Protein AF-A0AAP0BI34-F1 (afdb_monomer)

Organism: NCBI:txid2320716

Structure (mmCIF, N/CA/C/O backbone):
data_AF-A0AAP0BI34-F1
#
_entry.id   AF-A0AAP0BI34-F1
#
loop_
_atom_site.group_PDB
_atom_site.id
_atom_site.type_symbol
_atom_site.label_atom_id
_atom_site.label_alt_id
_atom_site.label_comp_id
_atom_site.label_asym_id
_atom_site.label_entity_id
_atom_site.label_seq_id
_atom_site.pdbx_PDB_ins_code
_atom_site.Cartn_x
_atom_site.Cartn_y
_atom_site.Cartn_z
_atom_site.occupancy
_atom_site.B_iso_or_equiv
_atom_site.auth_seq_id
_atom_site.auth_comp_id
_atom_site.auth_asym_id
_atom_site.auth_atom_id
_atom_site.pdbx_PDB_model_num
ATOM 1 N N . MET A 1 1 ? 0.316 0.999 31.348 1.00 74.69 1 MET A N 1
ATOM 2 C CA . MET A 1 1 ? -0.178 -0.191 30.609 1.00 74.69 1 MET A CA 1
ATOM 3 C C . MET A 1 1 ? -0.440 0.143 29.151 1.00 74.69 1 MET A C 1
ATOM 5 O O . MET A 1 1 ? -1.244 1.024 28.853 1.00 74.69 1 MET A O 1
ATOM 9 N N . ALA A 1 2 ? 0.226 -0.552 28.230 1.00 85.31 2 ALA A N 1
ATOM 10 C CA . ALA A 1 2 ? -0.091 -0.424 26.814 1.00 85.31 2 ALA A CA 1
ATOM 11 C C . ALA A 1 2 ? -1.519 -0.931 26.555 1.00 85.31 2 ALA A C 1
ATOM 13 O O . ALA A 1 2 ? -1.935 -1.967 27.070 1.00 85.31 2 ALA A O 1
ATOM 14 N N . LYS A 1 3 ? -2.296 -0.198 25.751 1.00 91.62 3 LYS A N 1
ATOM 15 C CA . LYS A 1 3 ? -3.656 -0.636 25.400 1.00 91.62 3 LYS A CA 1
ATOM 16 C C . LYS A 1 3 ? -3.585 -1.892 24.531 1.00 91.62 3 LYS A C 1
ATOM 18 O O . LYS A 1 3 ? -2.874 -1.882 23.522 1.00 91.62 3 LYS A O 1
ATOM 23 N N . SER A 1 4 ? -4.383 -2.901 24.878 1.00 93.50 4 SER A N 1
ATOM 24 C CA . SER A 1 4 ? -4.559 -4.130 24.094 1.00 93.50 4 SER A CA 1
ATOM 25 C C . SER A 1 4 ? -4.962 -3.842 22.645 1.00 93.50 4 SER A C 1
ATOM 27 O O . SER A 1 4 ? -5.649 -2.857 22.346 1.00 93.50 4 SER A O 1
ATOM 29 N N . MET A 1 5 ? -4.582 -4.746 21.741 1.00 87.69 5 MET A N 1
ATOM 30 C CA . MET A 1 5 ? -4.976 -4.719 20.332 1.00 87.69 5 MET A CA 1
ATOM 31 C C . MET A 1 5 ? -6.491 -4.688 20.125 1.00 87.69 5 MET A C 1
ATOM 33 O O . MET A 1 5 ? -6.961 -4.042 19.183 1.00 87.69 5 MET A O 1
ATOM 37 N N . ARG A 1 6 ? -7.246 -5.317 21.032 1.00 93.25 6 ARG A N 1
ATOM 38 C CA . ARG A 1 6 ? -8.716 -5.373 21.016 1.00 93.25 6 ARG A CA 1
ATOM 39 C C . ARG A 1 6 ? -9.387 -4.152 21.660 1.00 93.25 6 ARG A C 1
ATOM 41 O O . ARG A 1 6 ? -10.609 -4.061 21.669 1.00 93.25 6 ARG A O 1
ATOM 48 N N . SER A 1 7 ? -8.620 -3.180 22.164 1.00 96.38 7 SER A N 1
ATOM 49 C CA . SER A 1 7 ? -9.179 -1.955 22.744 1.00 96.38 7 SER A CA 1
ATOM 50 C C . SER A 1 7 ? -10.007 -1.178 21.715 1.00 96.38 7 SER A C 1
ATOM 52 O O . SER A 1 7 ? -9.513 -0.852 20.630 1.00 96.38 7 SER A O 1
ATOM 54 N N . LYS A 1 8 ? -11.240 -0.804 22.091 1.00 95.38 8 LYS A N 1
ATOM 55 C CA . LYS A 1 8 ? -12.169 -0.046 21.234 1.00 95.38 8 LYS A CA 1
ATOM 56 C C . LYS A 1 8 ? -11.525 1.223 20.665 1.00 95.38 8 LYS A C 1
ATOM 58 O O . LYS A 1 8 ? -11.611 1.461 19.465 1.00 95.38 8 LYS A O 1
ATOM 63 N N . ARG A 1 9 ? -10.802 1.991 21.491 1.00 94.25 9 ARG A N 1
ATOM 64 C CA . ARG A 1 9 ? -10.132 3.233 21.059 1.00 94.25 9 ARG A CA 1
ATOM 65 C C . ARG A 1 9 ? -9.085 2.981 19.973 1.00 94.25 9 ARG A C 1
ATOM 67 O O . ARG A 1 9 ? -9.065 3.687 18.973 1.00 94.25 9 ARG A O 1
ATOM 74 N N . LYS A 1 10 ? -8.223 1.971 20.150 1.00 94.00 10 LYS A N 1
ATOM 75 C CA . LYS A 1 10 ? -7.203 1.623 19.146 1.00 94.00 10 LYS A CA 1
ATOM 76 C C . LYS A 1 10 ? -7.842 1.077 17.867 1.00 94.00 10 LYS A C 1
ATOM 78 O O . LYS A 1 10 ? -7.357 1.395 16.788 1.00 94.00 10 LYS A O 1
ATOM 83 N N . LYS A 1 11 ? -8.926 0.298 17.973 1.00 95.38 11 LYS A N 1
ATOM 84 C CA . LYS A 1 11 ? -9.662 -0.213 16.807 1.00 95.38 11 LYS A CA 1
ATOM 85 C C . LYS A 1 11 ? -10.265 0.928 15.978 1.00 95.38 11 LYS A C 1
ATOM 87 O O . LYS A 1 11 ? -10.028 0.945 14.779 1.00 95.38 11 LYS A O 1
ATOM 92 N N . ARG A 1 12 ? -10.927 1.907 16.614 1.00 95.06 12 ARG A N 1
ATOM 93 C CA . ARG A 1 12 ? -11.456 3.107 15.929 1.00 95.06 12 ARG A CA 1
ATOM 94 C C . ARG A 1 12 ? -10.355 3.931 15.261 1.00 95.06 12 ARG A C 1
ATOM 96 O O . ARG A 1 12 ? -10.492 4.345 14.124 1.00 95.06 12 ARG A O 1
ATOM 103 N N . LEU A 1 13 ? -9.221 4.122 15.936 1.00 92.88 13 LEU A N 1
ATOM 104 C CA . LEU A 1 13 ? -8.097 4.851 15.346 1.00 92.88 13 LEU A CA 1
ATOM 105 C C . LEU A 1 13 ? -7.512 4.128 14.123 1.00 92.88 13 LEU A C 1
ATOM 107 O O . LEU A 1 13 ? -7.060 4.777 13.189 1.00 92.88 13 LEU A O 1
ATOM 111 N N . ARG A 1 14 ? -7.511 2.788 14.120 1.00 91.56 14 ARG A N 1
ATOM 112 C CA . ARG A 1 14 ? -7.091 2.007 12.950 1.00 91.56 14 ARG A CA 1
ATOM 113 C C . ARG A 1 14 ? -8.086 2.098 11.796 1.00 91.56 14 ARG A C 1
ATOM 115 O O . ARG A 1 14 ? -7.617 2.168 10.672 1.00 91.56 14 ARG A O 1
ATOM 122 N N . SER A 1 15 ? -9.399 2.093 12.045 1.00 91.31 15 SER A N 1
ATOM 123 C CA . SER A 1 15 ? -10.391 2.244 10.966 1.00 91.31 15 SER A CA 1
ATOM 124 C C . SER A 1 15 ? -10.314 3.630 10.334 1.00 91.31 15 SER A C 1
ATOM 126 O O . SER A 1 15 ? -10.102 3.712 9.136 1.00 91.31 15 SER A O 1
ATOM 128 N N . LEU A 1 16 ? -10.297 4.694 11.145 1.00 91.44 16 LEU A N 1
ATOM 129 C CA . LEU A 1 16 ? -10.132 6.068 10.654 1.00 91.44 16 LEU A CA 1
ATOM 130 C C . LEU A 1 16 ? -8.840 6.238 9.848 1.00 91.44 16 LEU A C 1
ATOM 132 O O . LEU A 1 16 ? -8.825 6.875 8.804 1.00 91.44 16 LEU A O 1
ATOM 136 N N . ARG A 1 17 ? -7.736 5.639 10.313 1.00 88.38 17 ARG A N 1
ATOM 137 C CA . ARG A 1 17 ? -6.487 5.638 9.545 1.00 88.38 17 ARG A CA 1
ATOM 138 C C . ARG A 1 17 ? -6.624 4.886 8.231 1.00 88.38 17 ARG A C 1
ATOM 140 O O . ARG A 1 17 ? -6.065 5.363 7.266 1.00 88.38 17 ARG A O 1
ATOM 147 N N . ARG A 1 18 ? -7.325 3.750 8.179 1.00 86.62 18 ARG A N 1
ATOM 148 C CA . ARG A 1 18 ? -7.569 3.034 6.917 1.00 86.62 18 ARG A CA 1
ATOM 149 C C . ARG A 1 18 ? -8.390 3.893 5.968 1.00 86.62 18 ARG A C 1
ATOM 151 O O . ARG A 1 18 ? -7.881 4.212 4.916 1.00 86.62 18 ARG A O 1
ATOM 158 N N . GLU A 1 19 ? -9.524 4.421 6.407 1.00 85.00 19 GLU A N 1
ATOM 159 C CA . GLU A 1 19 ? -10.392 5.285 5.591 1.00 85.00 19 GLU A CA 1
ATOM 160 C C . GLU A 1 19 ? -9.656 6.510 5.012 1.00 85.00 19 GLU A C 1
ATOM 162 O O . GLU A 1 19 ? -9.900 6.907 3.878 1.00 85.00 19 GLU A O 1
ATOM 167 N N . ILE A 1 20 ? -8.721 7.096 5.768 1.00 83.69 20 ILE A N 1
ATOM 168 C CA . ILE A 1 20 ? -7.917 8.244 5.318 1.00 83.69 20 ILE A CA 1
ATOM 169 C C . ILE A 1 20 ? -6.723 7.815 4.445 1.00 83.69 20 ILE A C 1
ATOM 171 O O . ILE A 1 20 ? -6.336 8.535 3.525 1.00 83.69 20 ILE A O 1
ATOM 175 N N . VAL A 1 21 ? -6.094 6.676 4.748 1.00 74.94 21 VAL A N 1
ATOM 176 C CA . VAL A 1 21 ? -4.808 6.257 4.160 1.00 74.94 21 VAL A CA 1
ATOM 177 C C . VAL A 1 21 ? -4.977 5.295 2.977 1.00 74.94 21 VAL A C 1
ATOM 179 O O . VAL A 1 21 ? -4.158 5.366 2.063 1.00 74.94 21 VAL A O 1
ATOM 182 N N . GLU A 1 22 ? -6.020 4.457 2.938 1.00 68.81 22 GLU A N 1
ATOM 183 C CA . GLU A 1 22 ? -6.375 3.580 1.799 1.00 68.81 22 GLU A CA 1
ATOM 184 C C . GLU A 1 22 ? -6.420 4.370 0.488 1.00 68.81 22 GLU A C 1
ATOM 186 O O . GLU A 1 22 ? -5.633 4.054 -0.404 1.00 68.81 22 GLU A O 1
ATOM 191 N N . PRO A 1 23 ? -7.162 5.494 0.384 1.00 71.56 23 PRO A N 1
ATOM 192 C CA . PRO A 1 23 ? -7.242 6.251 -0.866 1.00 71.56 23 PRO A CA 1
ATOM 193 C C . PRO A 1 23 ? -5.893 6.800 -1.350 1.00 71.56 23 PRO A C 1
ATOM 195 O O . PRO A 1 23 ? -5.734 7.123 -2.529 1.00 71.56 23 PRO A O 1
ATOM 198 N N . PHE A 1 24 ? -4.927 6.956 -0.442 1.00 63.16 24 PHE A N 1
ATOM 199 C CA . PHE A 1 24 ? -3.582 7.431 -0.754 1.00 63.16 24 PHE A CA 1
ATOM 200 C C . PHE A 1 24 ? -2.623 6.302 -1.137 1.00 63.16 24 P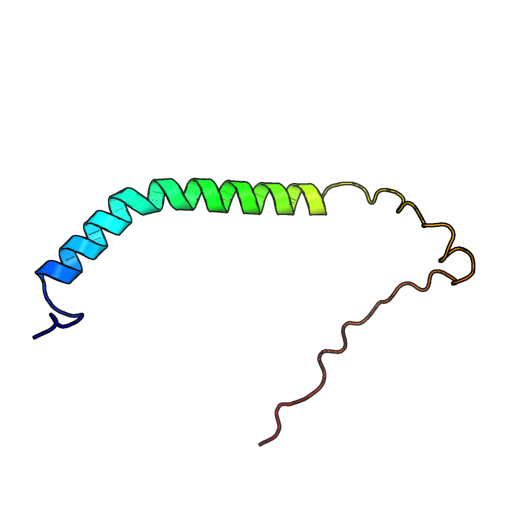HE A C 1
ATOM 202 O O . PHE A 1 24 ? -1.741 6.528 -1.967 1.00 63.16 24 PHE A O 1
ATOM 209 N N . TYR A 1 25 ? -2.758 5.115 -0.541 1.00 63.50 25 TYR A N 1
ATOM 210 C CA . TYR A 1 25 ? -1.908 3.968 -0.861 1.00 63.50 25 TYR A CA 1
ATOM 211 C C . TYR A 1 25 ? -2.383 3.227 -2.105 1.00 63.50 25 TYR A C 1
ATOM 213 O O . TYR A 1 25 ? -1.538 2.883 -2.925 1.00 63.50 25 TYR A O 1
ATOM 221 N N . ASP A 1 26 ? -3.691 3.106 -2.326 1.00 69.62 26 ASP A N 1
ATOM 222 C CA . ASP A 1 26 ? -4.235 2.440 -3.514 1.00 69.62 26 ASP A CA 1
ATOM 223 C C . ASP A 1 26 ? -3.770 3.130 -4.800 1.00 69.62 26 ASP A C 1
ATOM 225 O O . ASP A 1 26 ? -3.361 2.479 -5.756 1.00 69.62 26 ASP A O 1
ATOM 229 N N . LYS A 1 27 ? -3.705 4.466 -4.801 1.00 73.69 27 LYS A N 1
ATOM 230 C CA . LYS A 1 27 ? -3.191 5.243 -5.942 1.00 73.69 27 LYS A CA 1
ATOM 231 C C . LYS A 1 27 ? -1.694 5.041 -6.172 1.00 73.69 27 LYS A C 1
ATOM 233 O O . LYS A 1 27 ? -1.243 5.019 -7.314 1.00 73.69 27 LYS A O 1
ATOM 238 N N . LYS A 1 28 ? -0.911 4.914 -5.096 1.00 75.81 28 LYS A N 1
ATOM 239 C CA . LYS A 1 28 ? 0.541 4.694 -5.188 1.00 75.81 28 LYS A CA 1
ATOM 240 C C . LYS A 1 28 ? 0.860 3.285 -5.665 1.00 75.81 28 LYS A C 1
ATOM 242 O O . LYS A 1 28 ? 1.727 3.126 -6.516 1.00 75.81 28 LYS A O 1
ATOM 247 N N . GLU A 1 29 ? 0.175 2.286 -5.125 1.00 79.75 29 GLU A N 1
ATOM 248 C CA . GLU A 1 29 ? 0.355 0.896 -5.535 1.00 79.75 29 GLU A CA 1
ATOM 249 C C . GLU A 1 29 ? -0.151 0.681 -6.966 1.00 79.75 29 GLU A C 1
ATOM 251 O O . GLU A 1 29 ? 0.568 0.090 -7.765 1.00 79.75 29 GLU A O 1
ATOM 256 N N . ALA A 1 30 ? -1.283 1.278 -7.355 1.00 80.56 30 ALA A N 1
ATOM 257 C CA . ALA A 1 30 ? -1.751 1.255 -8.743 1.00 80.56 30 ALA A CA 1
ATOM 258 C C . ALA A 1 30 ? -0.727 1.859 -9.721 1.00 80.56 30 ALA A C 1
ATOM 260 O O . ALA A 1 30 ? -0.471 1.286 -10.776 1.00 80.56 30 ALA A O 1
ATOM 261 N N . ALA A 1 31 ? -0.085 2.977 -9.363 1.00 80.75 31 ALA A N 1
ATOM 262 C CA . ALA A 1 31 ? 0.953 3.579 -10.201 1.00 80.75 31 ALA A CA 1
ATOM 263 C C . ALA A 1 31 ? 2.200 2.684 -10.339 1.00 80.75 31 ALA A C 1
ATOM 265 O O . ALA A 1 31 ? 2.789 2.608 -11.417 1.00 80.75 31 ALA A O 1
ATOM 266 N N . LYS A 1 32 ? 2.602 1.987 -9.268 1.00 85.25 32 LYS A N 1
ATOM 267 C CA . LYS A 1 32 ? 3.721 1.032 -9.318 1.00 85.25 32 LYS A CA 1
ATOM 268 C C . LYS A 1 32 ? 3.395 -0.174 -10.193 1.00 85.25 32 LYS A C 1
ATOM 270 O O . LYS A 1 32 ? 4.237 -0.570 -10.993 1.00 85.25 32 LYS A O 1
ATOM 275 N N . LEU A 1 33 ? 2.194 -0.733 -10.047 1.00 85.25 33 LEU A N 1
ATOM 276 C CA . LEU A 1 33 ? 1.736 -1.866 -10.849 1.00 85.25 33 LEU A CA 1
ATOM 277 C C . LEU A 1 33 ? 1.666 -1.488 -12.334 1.00 85.25 33 LEU A C 1
ATOM 279 O O . LEU A 1 33 ? 2.244 -2.186 -13.159 1.00 85.25 33 LEU A O 1
ATOM 283 N N . ALA A 1 34 ? 1.104 -0.322 -12.664 1.00 85.38 34 ALA A N 1
ATOM 284 C CA . ALA A 1 34 ? 1.062 0.173 -14.041 1.00 85.38 34 ALA A CA 1
ATOM 285 C C . ALA A 1 34 ? 2.467 0.357 -14.648 1.00 85.38 34 ALA A C 1
ATOM 287 O O . ALA A 1 34 ? 2.702 0.007 -15.802 1.00 85.38 34 ALA A O 1
ATOM 288 N N . ALA A 1 35 ? 3.433 0.865 -13.876 1.00 85.31 35 ALA A N 1
ATOM 289 C CA . ALA A 1 35 ? 4.814 0.992 -14.343 1.00 85.31 35 ALA A CA 1
ATOM 290 C C . ALA A 1 35 ? 5.469 -0.374 -14.619 1.00 85.31 35 ALA A C 1
ATOM 292 O O . ALA A 1 35 ? 6.226 -0.509 -15.580 1.00 85.31 35 ALA A O 1
ATOM 293 N N . GLN A 1 36 ? 5.171 -1.387 -13.801 1.00 88.56 36 GLN A N 1
ATOM 294 C CA . GLN A 1 36 ? 5.660 -2.752 -14.009 1.00 88.56 36 GLN A CA 1
ATOM 295 C C . GLN A 1 36 ? 5.032 -3.395 -15.248 1.00 88.56 36 GLN A C 1
ATOM 297 O O . GLN A 1 36 ? 5.750 -3.983 -16.054 1.00 88.56 36 GLN A O 1
ATOM 302 N N . GLU A 1 37 ? 3.723 -3.238 -15.440 1.00 86.69 37 GLU A N 1
ATOM 303 C CA . GLU A 1 37 ? 3.017 -3.725 -16.630 1.00 86.69 37 GLU A CA 1
ATOM 304 C C . GLU A 1 37 ? 3.572 -3.090 -17.911 1.00 86.69 37 GLU A C 1
ATOM 306 O O . GLU A 1 37 ? 3.854 -3.794 -18.880 1.00 86.69 37 GLU A O 1
ATOM 311 N N . LEU A 1 38 ? 3.825 -1.778 -17.897 1.00 84.56 38 LEU A N 1
ATOM 312 C CA . LEU A 1 38 ? 4.446 -1.075 -19.021 1.00 84.56 38 LEU A CA 1
ATOM 313 C C . LEU A 1 38 ? 5.876 -1.554 -19.293 1.00 84.56 38 LEU A C 1
ATOM 315 O O . LEU A 1 38 ? 6.253 -1.703 -20.453 1.00 84.56 38 LEU A O 1
ATOM 319 N N . ALA A 1 39 ? 6.670 -1.821 -18.254 1.00 84.62 39 ALA A N 1
ATOM 320 C CA . ALA A 1 39 ? 8.025 -2.345 -18.417 1.00 84.62 39 ALA A CA 1
ATOM 321 C C . ALA A 1 39 ? 8.037 -3.763 -19.011 1.00 84.62 39 ALA A C 1
ATOM 323 O O . ALA A 1 39 ? 8.927 -4.084 -19.794 1.00 84.62 39 ALA A O 1
ATOM 324 N N . LEU A 1 40 ? 7.051 -4.598 -18.666 1.00 82.75 40 LEU A N 1
ATOM 325 C CA . LEU A 1 40 ? 6.891 -5.934 -19.245 1.00 82.75 40 LEU A CA 1
ATOM 326 C C . LEU A 1 40 ? 6.401 -5.885 -20.697 1.00 82.75 40 LEU A C 1
ATOM 328 O O . LEU A 1 40 ? 6.833 -6.697 -21.511 1.00 82.75 40 LEU A O 1
ATOM 3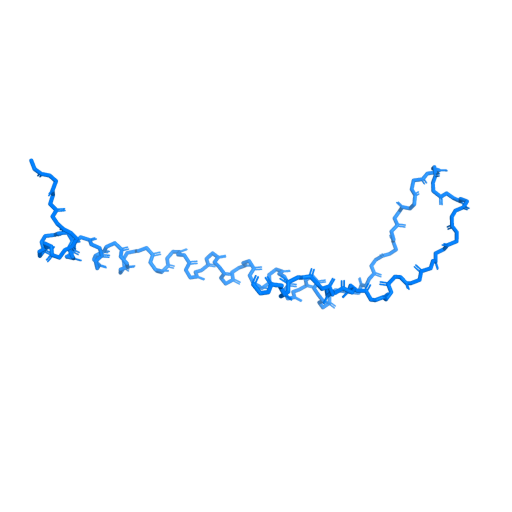32 N N . ALA A 1 41 ? 5.513 -4.942 -21.021 1.00 84.00 41 ALA A N 1
ATOM 333 C CA . ALA A 1 41 ? 5.014 -4.741 -22.379 1.00 84.00 41 ALA A CA 1
ATOM 334 C C . ALA A 1 41 ? 6.042 -4.066 -23.302 1.00 84.00 41 ALA A C 1
ATOM 336 O O . ALA A 1 41 ? 5.950 -4.189 -24.526 1.00 84.00 41 ALA A O 1
ATOM 337 N N . ALA A 1 42 ? 7.012 -3.340 -22.739 1.00 80.44 42 ALA A N 1
ATOM 338 C CA . ALA A 1 42 ? 8.023 -2.646 -23.516 1.00 80.44 42 ALA A CA 1
ATOM 339 C C . ALA A 1 42 ? 8.902 -3.637 -24.308 1.00 80.44 42 ALA A C 1
ATOM 341 O O . ALA A 1 42 ? 9.339 -4.663 -23.774 1.00 80.44 42 ALA A O 1
ATOM 342 N N . PRO A 1 43 ? 9.213 -3.334 -25.582 1.00 81.06 43 PRO A N 1
ATOM 343 C CA . PRO A 1 43 ? 10.107 -4.164 -26.375 1.00 81.06 43 PRO A CA 1
ATOM 344 C C . PRO A 1 43 ? 11.507 -4.175 -25.751 1.00 81.06 43 PRO A C 1
ATOM 346 O O . PRO A 1 43 ? 12.018 -3.141 -25.314 1.00 81.06 43 PRO A O 1
ATOM 349 N N . LYS A 1 44 ? 12.139 -5.353 -25.722 1.00 77.94 44 LYS A N 1
ATOM 350 C CA . LYS A 1 44 ? 13.477 -5.541 -25.144 1.00 77.94 44 LYS A CA 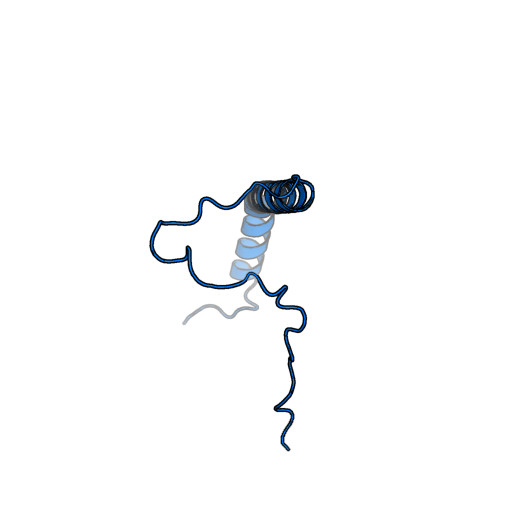1
ATOM 351 C C . LYS A 1 44 ? 14.480 -4.639 -25.862 1.00 77.94 44 LYS A C 1
ATOM 353 O O . LYS A 1 44 ? 14.769 -4.834 -27.041 1.00 77.94 44 LYS A O 1
ATOM 358 N N . LEU A 1 45 ? 15.003 -3.653 -25.140 1.00 73.62 45 LEU A N 1
ATOM 359 C CA . LEU A 1 45 ? 16.026 -2.756 -25.661 1.00 73.62 45 LEU A CA 1
ATOM 360 C C . LEU A 1 45 ? 17.389 -3.463 -25.675 1.00 73.62 45 LEU A C 1
ATOM 362 O O . LEU A 1 45 ? 17.685 -4.231 -24.754 1.00 73.62 45 LEU A O 1
ATOM 366 N N . PRO A 1 46 ? 18.237 -3.203 -26.686 1.00 75.75 46 PRO A N 1
ATOM 367 C CA . PRO A 1 46 ? 19.582 -3.757 -26.725 1.00 75.75 46 PRO A CA 1
ATOM 368 C C . PRO A 1 46 ? 20.382 -3.251 -25.521 1.00 75.75 46 PRO A C 1
ATOM 370 O O . PRO A 1 46 ? 20.526 -2.046 -25.299 1.00 75.75 46 PRO A O 1
ATOM 373 N N . VAL A 1 47 ? 20.897 -4.188 -24.728 1.00 78.56 47 VAL A N 1
ATOM 374 C CA . VAL A 1 47 ? 21.734 -3.885 -23.567 1.00 78.56 47 VAL A CA 1
ATOM 375 C C . VAL A 1 47 ? 23.060 -3.318 -24.069 1.00 78.56 47 VAL A C 1
ATOM 377 O O . VAL A 1 47 ? 23.739 -3.933 -24.890 1.00 78.56 47 VAL A O 1
ATOM 380 N N . ARG A 1 48 ? 23.450 -2.133 -23.579 1.00 77.38 48 ARG A N 1
ATOM 381 C CA . ARG A 1 48 ? 24.799 -1.605 -23.816 1.00 77.38 48 ARG A CA 1
ATOM 382 C C . ARG A 1 48 ? 25.801 -2.482 -23.077 1.00 77.38 48 ARG A C 1
ATOM 384 O O . ARG A 1 48 ? 25.963 -2.351 -21.866 1.00 77.38 48 ARG A O 1
ATOM 391 N N . VAL A 1 49 ? 26.471 -3.347 -23.826 1.00 76.19 49 VAL A N 1
ATOM 392 C CA . VAL A 1 49 ? 27.600 -4.137 -23.341 1.00 76.19 49 VAL A CA 1
ATOM 393 C C . VAL A 1 49 ? 28.728 -3.170 -22.981 1.00 76.19 49 VAL A C 1
ATOM 395 O O . VAL A 1 49 ? 29.149 -2.356 -23.810 1.00 76.19 49 VAL A O 1
ATOM 398 N N . ARG A 1 50 ? 29.195 -3.196 -21.729 1.00 74.19 50 ARG A N 1
ATOM 399 C CA . ARG A 1 50 ? 30.439 -2.503 -21.380 1.00 74.19 50 ARG A CA 1
ATOM 400 C C . ARG A 1 50 ? 31.573 -3.316 -21.998 1.00 74.19 50 ARG A C 1
ATOM 402 O O . ARG A 1 50 ? 31.502 -4.535 -22.056 1.00 74.19 50 ARG A O 1
ATOM 409 N N . LYS A 1 51 ? 32.628 -2.645 -22.462 1.00 67.62 51 LYS A N 1
ATOM 410 C CA . LYS A 1 51 ? 33.746 -3.254 -23.214 1.00 67.62 51 LYS A CA 1
ATOM 411 C C . LYS A 1 51 ? 34.433 -4.450 -22.518 1.00 67.62 51 LYS A C 1
ATOM 413 O O . LYS A 1 51 ? 35.215 -5.126 -23.168 1.00 67.62 51 LYS A O 1
ATOM 418 N N . ALA A 1 52 ? 34.160 -4.687 -21.234 1.00 61.06 52 ALA A N 1
ATOM 419 C CA . ALA A 1 52 ? 34.674 -5.815 -20.461 1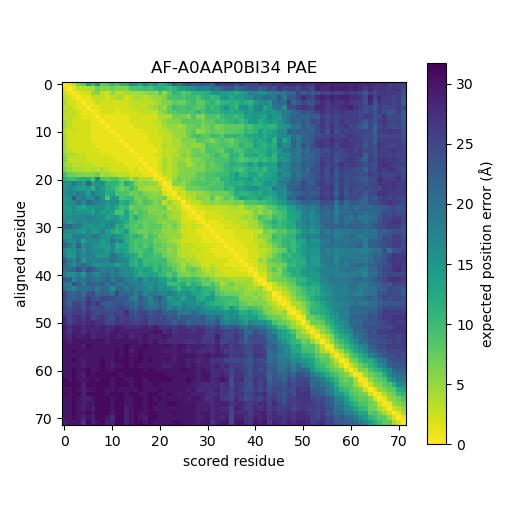.00 61.06 52 ALA A CA 1
ATOM 420 C C . ALA A 1 52 ? 33.932 -7.146 -20.711 1.00 61.06 52 ALA A C 1
ATOM 422 O O . ALA A 1 52 ? 34.503 -8.190 -20.426 1.00 61.06 52 ALA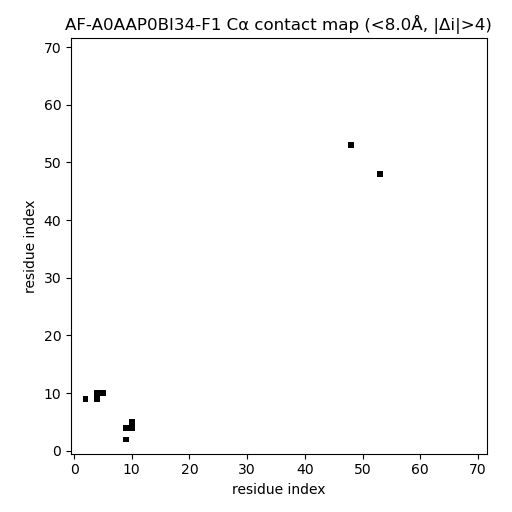 A O 1
ATOM 423 N N . ASP A 1 53 ? 32.713 -7.127 -21.267 1.00 56.12 53 ASP A N 1
ATOM 424 C CA . ASP A 1 53 ? 31.898 -8.339 -21.480 1.00 56.12 53 ASP A CA 1
ATOM 425 C C . ASP A 1 53 ? 31.879 -8.795 -22.955 1.00 56.12 53 ASP A C 1
ATOM 427 O O . ASP A 1 53 ? 31.069 -9.631 -23.348 1.00 56.12 53 ASP A O 1
ATOM 431 N N . ALA A 1 54 ? 32.753 -8.232 -23.799 1.00 55.84 54 ALA A N 1
ATOM 432 C CA . ALA A 1 54 ? 32.772 -8.482 -25.243 1.00 55.84 54 ALA A CA 1
ATOM 433 C C . ALA A 1 54 ? 33.232 -9.903 -25.646 1.00 55.84 54 ALA A C 1
ATOM 435 O O . ALA A 1 54 ? 33.095 -10.250 -26.815 1.00 55.84 54 ALA A O 1
ATOM 436 N N . ASP A 1 55 ? 33.711 -10.719 -24.699 1.00 54.25 55 ASP A N 1
ATOM 437 C CA . ASP A 1 55 ? 34.206 -12.085 -24.944 1.00 54.25 55 ASP A CA 1
ATOM 438 C C . ASP A 1 55 ? 33.336 -13.201 -24.323 1.00 54.25 55 ASP A C 1
ATOM 440 O O . ASP A 1 55 ? 33.735 -14.365 -24.322 1.00 54.25 55 ASP A O 1
ATOM 444 N N . ALA A 1 56 ? 32.139 -12.900 -23.805 1.00 51.41 56 ALA A N 1
ATOM 445 C CA . ALA A 1 56 ? 31.242 -13.929 -23.267 1.00 51.41 56 ALA A CA 1
ATOM 446 C C . ALA A 1 56 ? 30.090 -14.240 -24.249 1.00 51.41 56 ALA A C 1
ATOM 448 O O . ALA A 1 56 ? 29.293 -13.344 -24.543 1.00 51.41 56 ALA A O 1
ATOM 449 N N . PRO A 1 57 ? 29.952 -15.483 -24.761 1.00 48.00 57 PRO A N 1
ATOM 450 C CA . PRO A 1 57 ? 28.820 -15.844 -25.608 1.00 48.00 57 PRO A CA 1
ATOM 451 C C . PRO A 1 57 ? 27.512 -15.760 -24.811 1.00 48.00 57 PRO A C 1
ATOM 453 O O . PRO A 1 57 ? 27.389 -16.294 -23.708 1.00 48.00 57 PRO A O 1
ATOM 456 N N . ALA A 1 58 ? 26.536 -15.054 -25.381 1.00 55.69 58 ALA A N 1
ATOM 457 C CA . ALA A 1 58 ? 25.209 -14.868 -24.817 1.00 55.69 58 ALA A CA 1
ATOM 458 C C . ALA A 1 58 ? 24.404 -16.180 -24.861 1.00 55.69 58 ALA A C 1
ATOM 460 O O . ALA A 1 58 ? 23.720 -16.471 -25.839 1.00 55.69 58 ALA A O 1
ATOM 461 N N . GLU A 1 59 ? 24.478 -16.956 -23.784 1.00 49.94 59 GLU A N 1
ATOM 462 C CA . GLU A 1 59 ? 23.583 -18.084 -23.511 1.00 49.94 59 GLU A CA 1
ATOM 463 C C . GLU A 1 59 ? 22.251 -17.571 -22.919 1.00 49.94 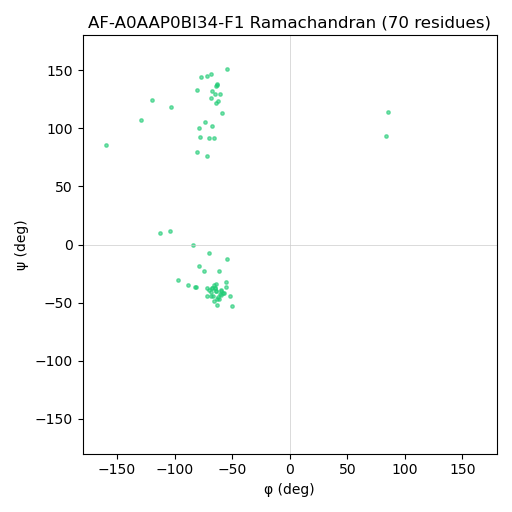59 GLU A C 1
ATOM 465 O O . GLU A 1 59 ? 22.261 -16.753 -21.988 1.00 49.94 59 GLU A O 1
ATOM 470 N N . PRO A 1 60 ? 21.082 -18.025 -23.409 1.00 52.88 60 PRO A N 1
ATOM 471 C CA . PRO A 1 60 ? 19.805 -17.729 -22.778 1.00 52.88 60 PRO A CA 1
ATOM 472 C C . PRO A 1 60 ? 19.686 -18.558 -21.495 1.00 52.88 60 PRO A C 1
ATOM 474 O O . PRO A 1 60 ? 19.420 -19.757 -21.546 1.00 52.88 60 PRO A O 1
ATOM 477 N N . THR A 1 61 ? 19.843 -17.933 -20.326 1.00 51.91 61 THR A N 1
ATOM 478 C CA . THR A 1 61 ? 19.611 -18.591 -19.031 1.00 51.91 61 THR A CA 1
ATOM 479 C C . THR A 1 61 ? 18.114 -18.819 -18.798 1.00 51.91 61 THR A C 1
ATOM 481 O O . THR A 1 61 ? 17.430 -18.115 -18.055 1.00 51.91 61 THR A O 1
ATOM 484 N N . ALA A 1 62 ? 17.581 -19.829 -19.481 1.00 51.53 62 ALA A N 1
ATOM 485 C CA . ALA A 1 62 ? 16.394 -20.546 -19.058 1.00 51.53 62 ALA A CA 1
ATOM 486 C C . ALA A 1 62 ? 16.714 -21.360 -17.788 1.00 51.53 62 ALA A C 1
ATOM 488 O O . ALA A 1 62 ? 17.816 -21.878 -17.646 1.00 51.53 62 ALA A O 1
ATOM 489 N N . ALA A 1 63 ? 15.704 -21.495 -16.921 1.00 41.78 63 ALA A N 1
ATOM 490 C CA . ALA A 1 63 ? 15.665 -22.260 -15.667 1.00 41.78 63 ALA A CA 1
ATOM 491 C C . ALA A 1 63 ? 16.234 -21.563 -14.409 1.00 41.78 63 ALA A C 1
ATOM 493 O O . ALA A 1 63 ? 17.397 -21.689 -14.047 1.00 41.78 63 ALA A O 1
ATOM 494 N N . MET A 1 64 ? 15.345 -20.907 -13.653 1.00 48.69 64 MET A N 1
ATOM 495 C CA . MET A 1 64 ? 15.493 -20.832 -12.195 1.00 48.69 64 MET A CA 1
ATOM 496 C C . MET A 1 64 ? 15.027 -22.176 -11.614 1.00 48.69 64 MET A C 1
ATOM 498 O O . MET A 1 64 ? 13.836 -22.376 -11.375 1.00 48.69 64 MET A O 1
ATOM 502 N N . ASP A 1 65 ? 15.959 -23.113 -11.427 1.00 50.38 65 ASP A N 1
ATOM 503 C CA . ASP A 1 65 ? 15.753 -24.343 -10.656 1.00 50.38 65 ASP A CA 1
ATOM 504 C C . ASP A 1 65 ? 15.523 -23.996 -9.174 1.00 50.38 65 ASP A C 1
ATOM 506 O O . ASP A 1 65 ? 16.452 -23.904 -8.372 1.00 50.38 65 ASP A O 1
ATOM 510 N N . ILE A 1 66 ? 14.261 -23.819 -8.775 1.00 61.38 66 ILE A N 1
ATOM 511 C CA . ILE A 1 66 ? 13.877 -23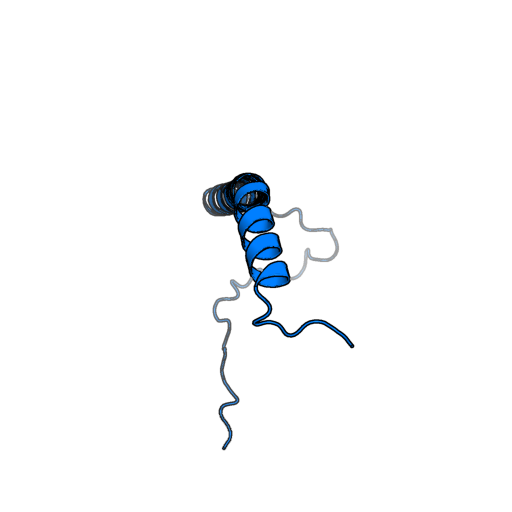.867 -7.359 1.00 61.38 66 ILE A CA 1
ATOM 512 C C . ILE A 1 66 ? 13.756 -25.346 -6.985 1.00 61.38 66 ILE A C 1
ATOM 514 O O . ILE A 1 66 ? 12.665 -25.916 -6.951 1.00 61.38 66 ILE A O 1
ATOM 518 N N . LYS A 1 67 ? 14.894 -25.994 -6.730 1.00 51.75 67 LYS A N 1
ATOM 519 C CA . LYS A 1 67 ? 14.933 -27.321 -6.112 1.00 51.75 67 LYS A CA 1
ATOM 520 C C . LYS A 1 67 ? 15.706 -27.281 -4.801 1.00 51.75 67 LYS A C 1
ATOM 522 O O . LYS A 1 67 ? 16.886 -26.953 -4.760 1.00 51.75 67 LYS A O 1
ATOM 527 N N . ASN A 1 68 ? 14.990 -27.737 -3.773 1.00 46.19 68 ASN A N 1
ATOM 528 C CA . ASN A 1 68 ? 15.409 -28.114 -2.423 1.00 46.19 68 ASN A CA 1
ATOM 529 C C . ASN A 1 68 ? 15.474 -26.927 -1.450 1.00 46.19 68 ASN A C 1
ATOM 531 O O . ASN A 1 68 ? 16.290 -26.026 -1.576 1.00 46.19 68 ASN A O 1
ATOM 535 N N . LYS A 1 69 ? 14.625 -26.887 -0.418 1.00 48.00 69 LYS A N 1
ATOM 536 C CA . LYS A 1 69 ? 14.711 -27.844 0.693 1.00 48.00 69 LYS A CA 1
ATOM 537 C C . LYS A 1 69 ? 13.387 -27.932 1.478 1.00 48.00 69 LYS A C 1
ATOM 539 O O . LYS A 1 69 ? 13.227 -27.277 2.500 1.00 48.00 69 LYS A O 1
ATOM 544 N N . VAL A 1 70 ? 12.450 -28.772 1.027 1.00 54.88 70 VAL A N 1
ATOM 545 C CA . VAL A 1 70 ? 11.594 -29.501 1.978 1.00 54.88 70 VAL A CA 1
ATOM 546 C C . VAL A 1 70 ? 12.462 -30.646 2.470 1.00 54.88 70 VAL A C 1
ATOM 548 O O . VAL A 1 70 ? 12.690 -31.615 1.752 1.00 54.88 70 VAL A O 1
ATOM 551 N N . MET A 1 71 ? 13.029 -30.479 3.656 1.00 50.19 71 MET A N 1
ATOM 552 C CA . MET A 1 71 ? 13.671 -31.556 4.388 1.00 50.19 71 MET A CA 1
ATOM 553 C C . MET A 1 71 ? 13.072 -31.515 5.792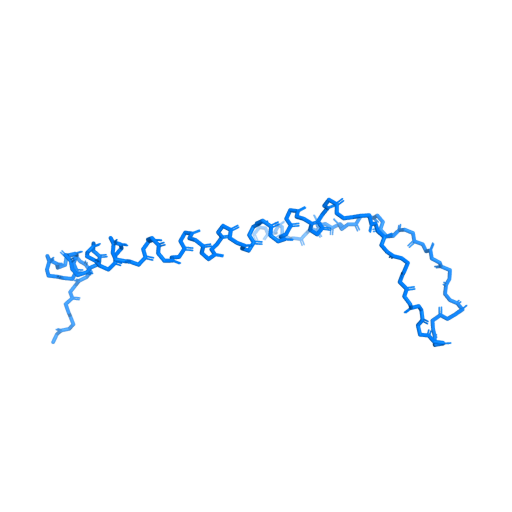 1.00 50.19 71 MET A C 1
ATOM 555 O O . MET A 1 71 ? 13.284 -30.535 6.499 1.00 50.19 71 MET A O 1
ATOM 559 N N . LEU A 1 72 ? 12.229 -32.527 6.029 1.00 50.34 72 LEU A N 1
ATOM 560 C CA . LEU A 1 72 ? 11.738 -33.112 7.284 1.00 50.34 72 LEU A CA 1
ATOM 561 C C . LEU A 1 72 ? 12.087 -32.378 8.586 1.00 50.34 72 LEU A C 1
ATOM 563 O O . LEU A 1 72 ? 13.294 -32.256 8.887 1.00 50.34 72 LEU A O 1
#

Foldseek 3Di:
DDDDPPDPVNVVVVVVCCVVCVVVVVVVVVVVVVVVVVVVVDDDDDDPDDPVCPPDDDDPPDDPPPDDDPDD

Solvent-accessible surface area (backbone atoms only — not comparable to full-atom values): 4889 Å² total; per-residue (Å²): 132,84,81,55,84,83,34,65,69,57,46,52,54,50,49,53,48,42,73,65,42,46,72,60,46,54,56,52,51,50,52,52,52,51,53,50,53,50,59,69,69,45,78,88,71,86,77,84,76,57,87,87,59,78,85,61,83,88,72,84,85,74,78,88,79,89,72,85,81,92,70,134

Mean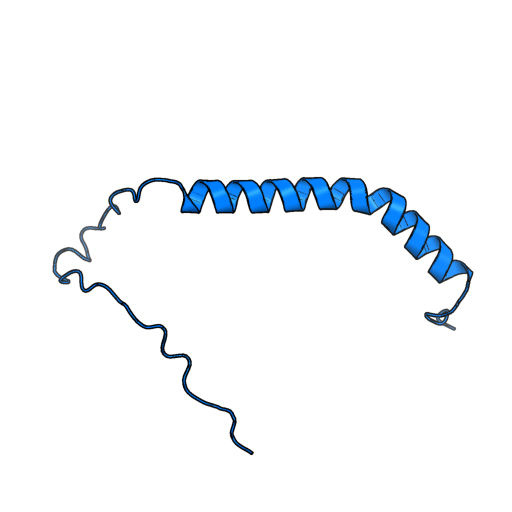 predicted aligned error: 16.68 Å

pLDDT: mean 73.85, std 15.96, range [41.78, 96.38]

Secondary structure (DSSP, 8-state):
-PPPTT-HHHHHHHHHHHHHHHHHHHHHHHHHHHHHHHHHHS--PPP---TTSTTS----------------

Radius of gyration: 24.15 Å; Cα contacts (8 Å, |Δi|>4): 5; chains: 1; bounding box: 47×41×57 Å

Sequence (72 aa):
MAKSMRSKRKKRLRSLRREIVEPFYDKKEAAKLAAQELALAAPKLPVRVRKADADAPAEPTAAMDIKNKVML